Protein AF-A0A847BR90-F1 (afdb_monomer_lite)

Sequence (132 aa):
IFGQRQFRNQTESAKQANDISYAMSVMSTDLRRHSADEVNVTGTGVIEIMNEDGEAVLTYMKSGNTLVKNDAVLIDYVTDFTAEELVDSEGILIKVSIQSDKAGVEAKNYQTTIYFRGAKPSENTESEDGGG

Radius of gyration: 19.26 Å; chains: 1; bounding box: 37×42×77 Å

Structure (mmCIF, N/CA/C/O backbone):
data_AF-A0A847BR90-F1
#
_entry.id   AF-A0A847BR90-F1
#
loop_
_atom_site.group_PDB
_atom_site.id
_atom_site.type_symbol
_atom_site.label_atom_id
_atom_site.label_alt_id
_atom_site.label_comp_id
_atom_site.label_asym_id
_atom_site.label_entity_id
_atom_site.label_seq_id
_atom_site.pdbx_PDB_ins_code
_atom_site.Cartn_x
_atom_site.Cartn_y
_atom_site.Cartn_z
_atom_site.occupancy
_atom_site.B_iso_or_equiv
_atom_site.auth_seq_id
_atom_site.auth_comp_id
_atom_site.auth_asym_id
_atom_site.auth_atom_id
_atom_site.pdbx_PDB_model_num
ATOM 1 N N . ILE A 1 1 ? 19.779 4.918 -33.828 1.00 57.75 1 ILE A N 1
ATOM 2 C CA . ILE A 1 1 ? 19.431 3.806 -32.896 1.00 57.75 1 ILE A CA 1
ATOM 3 C C . ILE A 1 1 ? 19.343 4.266 -31.424 1.00 57.75 1 ILE A C 1
ATOM 5 O O . ILE A 1 1 ? 18.703 3.593 -30.628 1.00 57.75 1 ILE A O 1
ATOM 9 N N . PHE A 1 2 ? 19.862 5.447 -31.055 1.00 60.12 2 PHE A N 1
ATOM 10 C CA . PHE A 1 2 ? 19.729 6.005 -29.696 1.00 60.12 2 PHE A CA 1
ATOM 11 C C . PHE A 1 2 ? 18.292 6.420 -29.314 1.00 60.12 2 PHE A C 1
ATOM 13 O O . PHE A 1 2 ? 17.815 6.042 -28.248 1.00 60.12 2 PHE A O 1
ATOM 20 N N . GLY A 1 3 ? 17.557 7.087 -30.213 1.00 61.69 3 GLY A N 1
ATOM 21 C CA . GLY A 1 3 ? 16.194 7.561 -29.918 1.00 61.69 3 GLY A CA 1
ATOM 22 C C . GLY A 1 3 ? 15.159 6.455 -29.659 1.00 61.69 3 GLY A C 1
ATOM 23 O O . GLY A 1 3 ? 14.281 6.622 -28.822 1.00 61.69 3 GLY A O 1
ATOM 24 N N . GLN A 1 4 ? 15.287 5.288 -30.306 1.00 62.66 4 GLN A N 1
ATOM 25 C CA . GLN A 1 4 ? 14.348 4.172 -30.100 1.00 62.66 4 GLN A CA 1
ATOM 26 C C . GLN A 1 4 ? 14.502 3.519 -28.718 1.00 62.66 4 GLN A C 1
ATOM 28 O O . GLN A 1 4 ? 13.510 3.105 -28.122 1.00 62.66 4 GLN A O 1
ATOM 33 N N . ARG A 1 5 ? 15.733 3.439 -28.189 1.00 61.62 5 ARG A N 1
ATOM 34 C CA . ARG A 1 5 ? 15.984 2.931 -26.830 1.00 61.62 5 ARG A CA 1
ATOM 35 C C . ARG A 1 5 ? 15.485 3.918 -25.775 1.00 61.62 5 ARG A C 1
ATOM 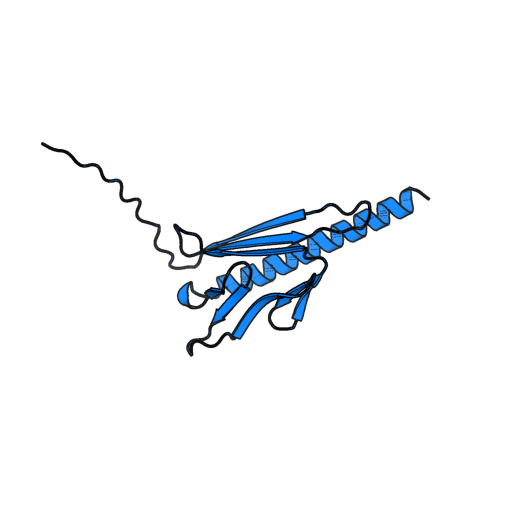37 O O . ARG A 1 5 ? 14.804 3.508 -24.846 1.00 61.62 5 ARG A O 1
ATOM 44 N N . GLN A 1 6 ? 15.737 5.212 -25.975 1.00 60.84 6 GLN A N 1
ATOM 45 C CA . GLN A 1 6 ? 15.256 6.264 -25.078 1.00 60.84 6 GLN A CA 1
ATOM 46 C C . GLN A 1 6 ? 13.719 6.308 -25.003 1.00 60.84 6 GLN A C 1
ATOM 48 O O . GLN A 1 6 ? 13.171 6.392 -23.908 1.00 60.84 6 GLN A O 1
ATOM 53 N N . PHE A 1 7 ? 13.018 6.163 -26.133 1.00 64.75 7 PHE A N 1
ATOM 54 C CA . PHE A 1 7 ? 11.551 6.126 -26.157 1.00 64.75 7 PHE A CA 1
ATOM 55 C C . PHE A 1 7 ? 10.971 4.894 -25.443 1.00 64.75 7 PHE A C 1
ATOM 57 O O . PHE A 1 7 ? 10.008 5.008 -24.683 1.00 64.75 7 PHE A O 1
ATOM 64 N N . ARG A 1 8 ? 11.579 3.715 -25.637 1.00 61.69 8 ARG A N 1
ATOM 65 C CA . ARG A 1 8 ? 11.179 2.488 -24.927 1.00 61.69 8 ARG A CA 1
ATOM 66 C C . ARG A 1 8 ? 11.340 2.637 -23.416 1.00 61.69 8 ARG A C 1
ATOM 68 O O . ARG A 1 8 ? 10.406 2.340 -22.683 1.00 61.69 8 ARG A O 1
ATOM 75 N N . ASN A 1 9 ? 12.471 3.170 -22.964 1.00 63.31 9 ASN A N 1
ATOM 76 C CA . ASN A 1 9 ? 12.739 3.366 -21.539 1.00 63.31 9 ASN A CA 1
ATOM 77 C C . ASN A 1 9 ? 11.755 4.348 -20.884 1.00 63.31 9 AS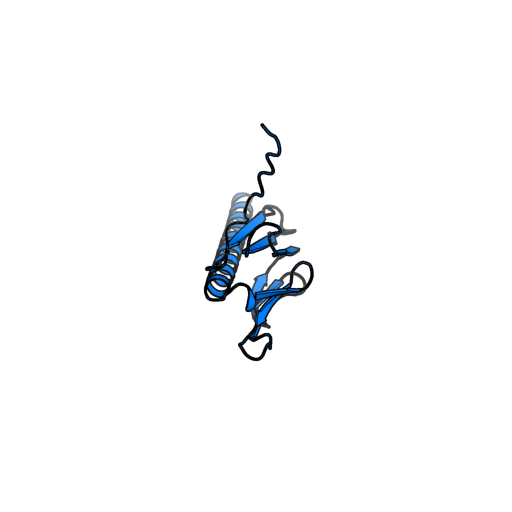N A C 1
ATOM 79 O O . ASN A 1 9 ? 11.270 4.096 -19.782 1.00 63.31 9 ASN A O 1
ATOM 83 N N . GLN A 1 10 ? 11.411 5.438 -21.579 1.00 67.88 10 GLN A N 1
ATOM 84 C CA . GLN A 1 10 ? 10.413 6.399 -21.101 1.00 67.88 10 GLN A CA 1
ATOM 85 C C . GLN A 1 10 ? 9.009 5.790 -21.037 1.00 67.88 10 GLN A C 1
ATOM 87 O O . GLN A 1 10 ? 8.291 6.021 -20.069 1.00 67.88 10 GLN A O 1
ATOM 92 N N . THR A 1 11 ? 8.636 4.978 -22.029 1.00 73.00 11 THR A N 1
ATOM 93 C CA . THR A 1 11 ? 7.330 4.300 -22.058 1.00 73.00 11 THR A CA 1
ATOM 94 C C . THR A 1 11 ? 7.192 3.314 -20.896 1.00 73.00 11 THR A C 1
ATOM 96 O O . THR A 1 11 ? 6.186 3.333 -20.192 1.00 73.00 11 THR A O 1
ATOM 99 N N . GLU A 1 12 ? 8.219 2.498 -20.645 1.00 72.25 12 GLU A N 1
ATOM 100 C CA . GLU A 1 12 ? 8.228 1.531 -19.537 1.00 72.25 12 GLU A CA 1
ATOM 101 C C . GLU A 1 12 ? 8.208 2.233 -18.169 1.00 72.25 12 GLU A C 1
ATOM 103 O O . GLU A 1 12 ? 7.442 1.847 -17.288 1.00 72.25 12 GLU A O 1
ATOM 108 N N . SER A 1 13 ? 8.982 3.312 -18.007 1.00 73.94 13 SER A N 1
ATOM 109 C CA . SER A 1 13 ? 9.006 4.099 -16.763 1.00 73.94 13 SER A CA 1
ATOM 110 C C . SER A 1 13 ? 7.674 4.804 -16.486 1.00 73.94 13 SER A C 1
ATOM 112 O O . SER A 1 13 ? 7.245 4.902 -15.335 1.00 73.94 13 SER A O 1
ATOM 114 N N . ALA A 1 14 ? 7.010 5.308 -17.532 1.00 78.06 14 ALA A N 1
ATOM 115 C CA . ALA A 1 14 ? 5.690 5.922 -17.417 1.00 78.06 14 ALA A CA 1
ATOM 116 C C . ALA A 1 14 ? 4.622 4.884 -17.054 1.00 78.06 14 ALA A C 1
ATOM 118 O O . ALA A 1 14 ? 3.781 5.145 -16.196 1.00 78.06 14 ALA A O 1
ATOM 119 N N . LYS A 1 15 ? 4.693 3.690 -17.655 1.00 81.88 15 LYS A N 1
ATOM 120 C CA . LYS A 1 15 ? 3.807 2.577 -17.317 1.00 81.88 15 LYS A CA 1
ATOM 121 C C . LYS A 1 15 ? 3.935 2.197 -15.839 1.00 81.88 15 LYS A C 1
ATOM 123 O O . LYS A 1 15 ? 2.933 2.219 -15.139 1.00 81.88 15 LYS A O 1
ATOM 128 N N . GLN A 1 16 ? 5.152 1.970 -15.341 1.00 79.94 16 GLN A N 1
ATOM 129 C CA . GLN A 1 16 ? 5.372 1.622 -13.929 1.00 79.94 16 GLN A CA 1
ATOM 130 C C . GLN A 1 16 ? 4.852 2.696 -12.964 1.00 79.94 16 GLN A C 1
ATOM 132 O O . GLN A 1 16 ? 4.255 2.378 -11.940 1.00 79.94 16 GLN A O 1
ATOM 137 N N . ALA A 1 17 ? 5.032 3.977 -13.297 1.00 81.62 17 ALA A N 1
ATOM 138 C CA . ALA A 1 17 ? 4.506 5.067 -12.479 1.00 81.62 17 ALA A CA 1
ATOM 139 C C . ALA A 1 17 ? 2.968 5.069 -12.420 1.00 81.62 17 ALA A C 1
ATOM 141 O O . ALA A 1 17 ? 2.395 5.320 -11.357 1.00 81.62 17 ALA A O 1
ATOM 142 N N . ASN A 1 18 ? 2.305 4.781 -13.543 1.00 85.81 18 ASN A N 1
ATOM 143 C CA . ASN A 1 18 ? 0.848 4.672 -13.606 1.00 85.81 18 ASN A CA 1
ATOM 144 C C . ASN A 1 18 ? 0.345 3.454 -12.829 1.00 85.81 18 ASN A C 1
ATOM 146 O O . ASN A 1 18 ? -0.604 3.582 -12.061 1.00 85.81 18 ASN A O 1
ATOM 150 N N . ASP A 1 19 ? 1.015 2.314 -12.986 1.00 87.62 19 ASP A N 1
ATOM 151 C CA . ASP A 1 19 ? 0.684 1.059 -12.315 1.00 87.62 19 ASP A CA 1
ATOM 152 C C . ASP A 1 19 ? 0.749 1.234 -10.786 1.00 87.62 19 ASP A C 1
ATOM 154 O O . ASP A 1 19 ? -0.218 0.935 -10.083 1.00 87.62 19 ASP A O 1
ATOM 158 N N . ILE A 1 20 ? 1.825 1.830 -10.254 1.00 87.69 20 ILE A N 1
ATOM 159 C CA . ILE A 1 20 ? 1.920 2.130 -8.814 1.00 87.69 20 ILE A CA 1
ATOM 160 C C . ILE A 1 20 ? 0.838 3.115 -8.383 1.00 87.69 20 ILE A C 1
ATOM 162 O O . ILE A 1 20 ? 0.190 2.905 -7.362 1.00 87.69 20 ILE A O 1
ATOM 166 N N . SER A 1 21 ? 0.631 4.195 -9.140 1.00 88.12 21 SER A N 1
ATOM 167 C CA . SER A 1 21 ? -0.384 5.198 -8.793 1.00 88.12 21 SER A CA 1
ATOM 168 C C . SER A 1 21 ? -1.776 4.567 -8.713 1.00 88.12 21 SER A C 1
ATOM 170 O O . SER A 1 21 ? -2.556 4.896 -7.818 1.00 88.12 21 SER A O 1
ATOM 172 N N . TYR A 1 22 ? -2.066 3.617 -9.604 1.00 89.88 22 TYR A N 1
ATOM 173 C CA . TYR A 1 22 ? -3.274 2.808 -9.568 1.00 89.88 22 TYR A CA 1
ATOM 174 C C . TYR A 1 22 ? -3.326 1.918 -8.319 1.00 89.88 22 TYR A C 1
ATOM 176 O O . TYR A 1 22 ? -4.300 2.010 -7.573 1.00 89.88 22 TYR A O 1
ATOM 184 N N . ALA A 1 23 ? -2.282 1.134 -8.028 1.00 91.50 23 ALA A N 1
ATOM 185 C CA . ALA A 1 23 ? -2.240 0.277 -6.837 1.00 91.50 23 ALA A CA 1
ATOM 186 C C . ALA A 1 23 ? -2.430 1.065 -5.539 1.00 91.50 23 ALA A C 1
ATOM 188 O O . ALA A 1 23 ? -3.256 0.701 -4.702 1.00 91.50 23 ALA A O 1
ATOM 189 N N . MET A 1 24 ? -1.716 2.184 -5.397 1.00 90.94 24 MET A N 1
ATOM 190 C CA . MET A 1 24 ? -1.835 3.077 -4.248 1.00 90.94 24 MET A CA 1
ATOM 191 C C . MET A 1 24 ? -3.242 3.653 -4.142 1.00 90.94 24 MET A C 1
ATOM 193 O O . MET A 1 24 ? -3.771 3.741 -3.038 1.00 90.94 24 MET A O 1
ATOM 197 N N . SER A 1 25 ? -3.872 4.006 -5.265 1.00 91.62 25 SER A N 1
ATOM 198 C CA . SER A 1 25 ? -5.250 4.510 -5.275 1.00 91.62 25 SER A CA 1
ATOM 199 C C . SER A 1 25 ? -6.259 3.437 -4.867 1.00 91.62 25 SER A C 1
ATOM 201 O O . SER A 1 25 ? -7.159 3.729 -4.080 1.00 91.62 25 SER A O 1
ATOM 203 N N . VAL A 1 26 ? -6.102 2.202 -5.353 1.00 92.00 26 VAL A N 1
ATOM 204 C CA . VAL A 1 26 ? -6.950 1.059 -4.979 1.00 92.00 26 VAL A CA 1
ATOM 205 C C . VAL A 1 26 ? -6.817 0.765 -3.487 1.00 92.00 26 VAL A C 1
ATOM 207 O O . VAL A 1 26 ? -7.821 0.832 -2.783 1.00 92.00 26 VAL A O 1
ATOM 210 N N . MET A 1 27 ? -5.592 0.553 -2.989 1.00 92.88 27 MET A N 1
ATOM 211 C CA . MET A 1 27 ? -5.333 0.323 -1.560 1.00 92.88 27 MET A CA 1
ATOM 212 C C . MET A 1 27 ? -5.899 1.452 -0.704 1.00 92.88 27 MET A C 1
ATOM 214 O O . MET A 1 27 ? -6.648 1.216 0.235 1.00 92.88 27 MET A O 1
ATOM 218 N N . SER A 1 28 ? -5.605 2.700 -1.070 1.00 91.69 28 SER A N 1
ATOM 219 C CA . SER A 1 28 ? -6.103 3.870 -0.349 1.00 91.69 28 SER A CA 1
ATOM 220 C C . SER A 1 28 ? -7.629 3.957 -0.323 1.00 91.69 28 SER A C 1
ATOM 222 O O . SER A 1 28 ? -8.195 4.470 0.638 1.00 91.69 28 SER A O 1
ATOM 224 N N . THR A 1 29 ? -8.301 3.539 -1.396 1.00 92.12 29 THR A N 1
ATOM 225 C CA . THR A 1 29 ? -9.766 3.568 -1.487 1.00 92.12 29 THR A CA 1
ATOM 226 C C . THR A 1 29 ? -10.384 2.482 -0.630 1.00 92.12 29 THR A C 1
ATOM 228 O O . THR A 1 29 ? -11.358 2.755 0.065 1.00 92.12 29 THR A O 1
ATOM 231 N N . ASP A 1 30 ? -9.816 1.281 -0.681 1.00 92.19 30 ASP A N 1
ATOM 232 C CA . ASP A 1 30 ? -10.282 0.144 0.099 1.00 92.19 30 ASP A CA 1
ATOM 233 C C . ASP A 1 30 ? -10.077 0.431 1.594 1.00 92.19 30 ASP A C 1
ATOM 235 O O . ASP A 1 30 ? -11.054 0.499 2.329 1.00 92.19 30 ASP A O 1
ATOM 239 N N . LEU A 1 31 ? -8.862 0.781 2.026 1.00 91.31 31 LEU A N 1
ATOM 240 C CA . LEU A 1 31 ? -8.549 1.041 3.439 1.00 91.31 31 LEU A CA 1
ATOM 241 C C . LEU A 1 31 ? -9.359 2.189 4.054 1.00 91.31 31 LEU A C 1
ATOM 243 O O . LEU A 1 31 ? -9.721 2.134 5.220 1.00 91.31 31 LEU A O 1
ATOM 247 N N . ARG A 1 32 ? -9.698 3.229 3.282 1.00 90.31 32 ARG A N 1
ATOM 248 C CA . ARG A 1 32 ? -10.512 4.355 3.785 1.00 90.31 32 ARG A CA 1
ATOM 249 C C . ARG A 1 32 ? -11.988 4.023 3.994 1.00 90.31 32 ARG A C 1
ATOM 251 O O . ARG A 1 32 ? -12.715 4.870 4.517 1.00 90.31 32 ARG A O 1
ATOM 258 N N . ARG A 1 33 ? -12.454 2.864 3.527 1.00 90.62 33 ARG A N 1
ATOM 259 C CA . ARG A 1 33 ? -13.829 2.395 3.753 1.00 90.62 33 ARG A CA 1
ATOM 260 C C . ARG A 1 33 ? -13.987 1.667 5.080 1.00 90.62 33 ARG A C 1
ATOM 262 O O . ARG A 1 33 ? -15.126 1.496 5.495 1.00 90.62 33 ARG A O 1
ATOM 269 N N . HIS A 1 34 ? -12.874 1.301 5.704 1.00 89.38 34 HIS A N 1
ATOM 270 C CA . HIS A 1 34 ? -12.831 0.502 6.914 1.00 89.38 34 HIS A CA 1
ATOM 271 C C . HIS A 1 34 ? -12.382 1.337 8.113 1.00 89.38 34 HIS A C 1
ATOM 273 O O . HIS A 1 34 ? -11.704 2.363 7.958 1.00 89.38 34 HIS A O 1
ATOM 279 N N . SER A 1 35 ? -12.814 0.931 9.301 1.00 87.50 35 SER A N 1
ATOM 280 C CA . SER A 1 35 ? -12.351 1.502 10.564 1.00 87.50 35 SER A CA 1
ATOM 281 C C . SER A 1 35 ? -11.021 0.883 10.996 1.00 87.50 35 SER A C 1
ATOM 283 O O . SER A 1 35 ? -10.561 -0.112 10.438 1.00 87.50 35 SER A O 1
ATOM 285 N N . ALA A 1 36 ? -10.356 1.517 11.964 1.00 85.94 36 ALA A N 1
ATOM 286 C CA . ALA A 1 36 ? -9.030 1.092 12.408 1.00 85.94 36 ALA A CA 1
ATOM 287 C C . ALA A 1 36 ? -9.024 -0.332 12.990 1.00 85.94 36 ALA A C 1
ATOM 289 O O . ALA A 1 36 ? -8.049 -1.048 12.829 1.00 85.94 36 ALA A O 1
ATOM 290 N N . ASP A 1 37 ? -10.116 -0.754 13.626 1.00 87.12 37 ASP A N 1
ATOM 291 C CA . ASP A 1 37 ? -10.302 -2.092 14.195 1.00 87.12 37 ASP A CA 1
ATOM 292 C C . ASP A 1 37 ? -10.540 -3.185 13.143 1.00 87.12 37 ASP A C 1
ATOM 294 O O . ASP A 1 37 ? -10.305 -4.360 13.416 1.00 87.12 37 ASP A O 1
ATOM 298 N N . GLU A 1 38 ? -10.957 -2.808 11.933 1.00 90.56 38 GLU A N 1
ATOM 299 C CA . GLU A 1 38 ? -11.123 -3.732 10.809 1.00 90.56 38 GLU A CA 1
ATOM 300 C C . GLU A 1 38 ? -9.822 -3.940 10.025 1.00 90.56 38 GLU A C 1
ATOM 302 O O . GLU A 1 38 ? -9.754 -4.846 9.198 1.00 90.56 38 GLU A O 1
ATOM 307 N N . VAL A 1 39 ? -8.792 -3.114 10.232 1.00 91.56 39 VAL A N 1
ATOM 308 C CA . VAL A 1 39 ? -7.536 -3.202 9.480 1.00 91.56 39 VAL A CA 1
ATOM 309 C C . VAL A 1 39 ? -6.396 -3.612 10.396 1.00 91.56 39 VAL A C 1
ATOM 311 O O . VAL A 1 39 ? -6.069 -2.917 11.348 1.00 91.56 39 VAL A O 1
ATOM 314 N N . ASN A 1 40 ? -5.735 -4.710 10.051 1.00 92.25 40 ASN A N 1
ATOM 315 C CA . ASN A 1 40 ? -4.612 -5.250 10.796 1.00 92.25 40 ASN A CA 1
ATOM 316 C C . ASN A 1 40 ? -3.347 -5.250 9.933 1.00 92.25 40 ASN A C 1
ATOM 318 O O . ASN A 1 40 ? -3.371 -5.670 8.773 1.00 92.25 40 ASN A O 1
ATOM 322 N N . VAL A 1 41 ? -2.226 -4.805 10.495 1.00 91.69 41 VAL A N 1
ATOM 323 C CA . VAL A 1 41 ? -0.917 -4.905 9.841 1.00 91.69 41 VAL A CA 1
ATOM 324 C C . VAL A 1 41 ? -0.139 -6.048 10.478 1.00 91.69 41 VAL A C 1
ATOM 326 O O . VAL A 1 41 ? 0.363 -5.945 11.597 1.00 91.69 41 VAL A O 1
ATOM 329 N N . THR A 1 42 ? -0.012 -7.163 9.760 1.00 88.50 42 THR A N 1
ATOM 330 C CA . THR A 1 42 ? 0.707 -8.337 10.263 1.00 88.50 42 THR A CA 1
ATOM 331 C C . THR A 1 42 ? 2.171 -8.306 9.828 1.00 88.50 42 THR A C 1
ATOM 333 O O . THR A 1 42 ? 2.540 -8.560 8.682 1.00 88.50 42 THR A O 1
ATOM 336 N N . GLY A 1 43 ? 3.054 -7.988 10.778 1.00 82.38 43 GLY A N 1
ATOM 337 C CA . GLY A 1 43 ? 4.483 -7.841 10.503 1.00 82.38 43 GLY A CA 1
ATOM 338 C C . GLY A 1 43 ? 4.785 -6.639 9.601 1.00 82.38 43 GLY A C 1
ATOM 339 O O . GLY A 1 43 ? 4.073 -5.643 9.612 1.00 82.38 43 GLY A O 1
ATOM 340 N N . THR A 1 44 ? 5.874 -6.704 8.835 1.00 77.25 44 THR A N 1
ATOM 341 C CA . THR A 1 44 ? 6.293 -5.619 7.933 1.00 77.25 44 THR A CA 1
ATOM 342 C C . THR A 1 44 ? 5.906 -5.988 6.501 1.00 77.25 44 THR A C 1
ATOM 344 O O . THR A 1 44 ? 6.628 -6.728 5.838 1.00 77.25 44 THR A O 1
ATOM 347 N N . GLY A 1 45 ? 4.755 -5.500 6.026 1.00 86.44 45 GLY A N 1
ATOM 348 C CA . GLY A 1 45 ? 4.345 -5.676 4.622 1.00 86.44 45 GLY A CA 1
ATOM 349 C C . GLY A 1 45 ? 3.209 -6.665 4.358 1.00 86.44 45 GLY A C 1
ATOM 350 O O . GLY A 1 45 ? 3.094 -7.164 3.237 1.00 86.44 45 GLY A O 1
ATOM 351 N N . VAL A 1 46 ? 2.355 -6.929 5.346 1.00 94.06 46 VAL A N 1
ATOM 352 C CA . VAL A 1 46 ? 1.038 -7.533 5.111 1.00 94.06 46 VAL A CA 1
ATOM 353 C C . VAL A 1 46 ? -0.025 -6.629 5.724 1.00 94.06 46 VAL A C 1
ATOM 355 O O . VAL A 1 46 ? 0.115 -6.186 6.861 1.00 94.06 46 VAL A O 1
ATOM 358 N N . ILE A 1 47 ? -1.061 -6.321 4.948 1.00 95.38 47 ILE A N 1
ATOM 359 C CA . ILE A 1 47 ? -2.240 -5.583 5.409 1.00 95.38 47 ILE A CA 1
ATOM 360 C C . ILE A 1 47 ? -3.442 -6.496 5.231 1.00 95.38 47 ILE A C 1
ATOM 362 O O . ILE A 1 47 ? -3.702 -6.942 4.116 1.00 95.38 47 ILE A O 1
ATOM 366 N N . GLU A 1 48 ? -4.182 -6.742 6.298 1.00 95.69 48 GLU A N 1
ATOM 367 C CA . GLU A 1 48 ? -5.402 -7.541 6.302 1.00 95.69 48 GLU A CA 1
ATOM 368 C C . GLU A 1 48 ? -6.585 -6.645 6.658 1.00 95.69 48 GLU A C 1
ATOM 370 O O . GLU A 1 48 ? -6.500 -5.816 7.559 1.00 95.69 48 GLU A O 1
ATOM 375 N N . ILE A 1 49 ? -7.685 -6.804 5.933 1.00 94.06 49 ILE A N 1
ATOM 376 C CA . ILE A 1 49 ? -8.977 -6.214 6.264 1.00 94.06 49 ILE A CA 1
ATOM 377 C C . ILE A 1 49 ? -9.878 -7.356 6.711 1.00 94.06 49 ILE A C 1
ATOM 379 O O . ILE A 1 49 ? -10.089 -8.320 5.966 1.00 94.06 49 ILE A O 1
ATOM 383 N N . MET A 1 50 ? -10.385 -7.233 7.925 1.00 94.00 50 MET A N 1
ATOM 384 C CA . MET A 1 50 ? -11.187 -8.225 8.619 1.00 94.00 50 MET A CA 1
ATOM 385 C C . MET A 1 50 ? -12.675 -7.907 8.447 1.00 94.00 50 MET A C 1
ATOM 387 O O . MET A 1 50 ? -13.061 -6.747 8.313 1.00 94.00 50 MET A O 1
ATOM 391 N N . ASN A 1 51 ? -13.518 -8.936 8.426 1.00 90.81 51 ASN A N 1
ATOM 392 C CA . ASN A 1 51 ? -14.966 -8.773 8.572 1.00 90.81 51 ASN A CA 1
ATOM 393 C C . ASN A 1 51 ? -15.378 -8.727 10.057 1.00 90.81 51 ASN A C 1
ATOM 395 O O . ASN A 1 51 ? -14.552 -8.896 10.953 1.00 90.81 51 ASN A O 1
ATOM 399 N N . GLU A 1 52 ? -16.678 -8.555 10.314 1.00 87.62 52 GLU A N 1
ATOM 400 C CA . GLU A 1 52 ? -17.256 -8.549 11.669 1.00 87.62 52 GLU A CA 1
ATOM 401 C C . GLU A 1 52 ? -17.020 -9.864 12.443 1.00 87.62 52 GLU A C 1
ATOM 403 O O . GLU A 1 52 ? -17.003 -9.859 13.673 1.00 87.62 52 GLU A O 1
ATOM 408 N N . ASP A 1 53 ? -16.798 -10.976 11.733 1.00 90.12 53 ASP A N 1
ATOM 409 C CA . ASP A 1 53 ? -16.501 -12.292 12.312 1.00 90.12 53 ASP A CA 1
ATOM 410 C C . ASP A 1 53 ? -15.005 -12.478 12.649 1.00 90.12 53 ASP A C 1
ATOM 412 O O . ASP A 1 53 ? -14.615 -13.499 13.220 1.00 90.12 53 ASP A O 1
ATOM 416 N N . GLY A 1 54 ? -14.153 -11.497 12.322 1.00 87.06 54 GLY A N 1
ATOM 417 C CA . GLY A 1 54 ? -12.709 -11.552 12.550 1.00 87.06 54 GLY A CA 1
ATOM 418 C C . GLY A 1 54 ? -11.945 -12.412 11.537 1.00 87.06 54 GLY A C 1
ATOM 419 O O . GLY A 1 54 ? -10.852 -12.889 11.840 1.00 87.06 54 GLY A O 1
ATOM 420 N N . GLU A 1 55 ? -12.493 -12.626 10.342 1.00 91.25 55 GLU A N 1
ATOM 421 C CA . GLU A 1 55 ? -11.830 -13.313 9.231 1.00 91.25 55 GLU A CA 1
ATOM 422 C C . GLU A 1 55 ? -11.291 -12.308 8.204 1.00 91.25 55 GLU A C 1
ATOM 424 O O . GLU A 1 55 ? -11.973 -11.349 7.834 1.00 91.25 55 GLU A O 1
ATOM 429 N N . ALA A 1 56 ? -10.080 -12.550 7.692 1.00 92.56 56 ALA A N 1
ATOM 430 C CA . ALA A 1 56 ? -9.486 -11.719 6.649 1.00 92.56 56 ALA A CA 1
ATOM 431 C C . ALA A 1 56 ? -10.242 -11.898 5.322 1.00 92.56 56 ALA A C 1
ATOM 433 O O . ALA A 1 56 ? -10.180 -12.951 4.686 1.00 92.56 56 ALA A O 1
ATOM 434 N N . VAL A 1 57 ? -10.937 -10.849 4.881 1.00 94.69 57 VAL A N 1
ATOM 435 C CA . VAL A 1 57 ? -11.650 -10.823 3.590 1.00 94.69 57 VAL A CA 1
ATOM 436 C C . VAL A 1 57 ? -10.800 -10.237 2.468 1.00 94.69 57 VAL A C 1
ATOM 438 O O . VAL A 1 57 ? -11.062 -10.468 1.280 1.00 94.69 57 VAL A O 1
ATOM 441 N N . LEU A 1 58 ? -9.785 -9.456 2.831 1.00 95.06 58 LEU A N 1
ATOM 442 C CA . LEU A 1 58 ? -8.905 -8.795 1.887 1.00 95.06 58 LEU A CA 1
ATOM 443 C C . LEU A 1 58 ? -7.494 -8.699 2.464 1.00 95.06 58 LEU A C 1
ATOM 445 O O . LEU A 1 58 ? -7.306 -8.185 3.559 1.00 95.06 58 LEU A O 1
ATOM 449 N N . THR A 1 59 ? -6.501 -9.137 1.700 1.00 95.94 59 THR A N 1
ATOM 450 C CA . THR A 1 59 ? -5.090 -9.114 2.082 1.00 95.94 59 THR A CA 1
ATOM 451 C C . THR A 1 59 ? -4.270 -8.412 1.009 1.00 95.94 59 THR A C 1
ATOM 453 O O . THR A 1 59 ? -4.380 -8.736 -0.173 1.00 95.94 59 THR A O 1
ATOM 456 N N . TYR A 1 60 ? -3.411 -7.478 1.402 1.00 96.31 60 TYR A N 1
ATOM 457 C CA . TYR A 1 60 ? -2.341 -6.961 0.556 1.00 96.31 60 TYR A CA 1
ATOM 458 C C . TYR A 1 60 ? -1.009 -7.483 1.052 1.00 96.31 60 TYR A C 1
ATOM 460 O O . TYR A 1 60 ? -0.678 -7.327 2.225 1.00 96.31 60 TYR A O 1
ATOM 468 N N . MET A 1 61 ? -0.222 -8.058 0.151 1.00 95.75 61 MET A N 1
ATOM 469 C CA . MET A 1 61 ? 1.125 -8.508 0.478 1.00 95.75 61 MET A CA 1
ATOM 470 C C . MET A 1 61 ? 2.010 -8.548 -0.758 1.00 95.75 61 MET A C 1
ATOM 472 O O . MET A 1 61 ? 1.541 -8.602 -1.898 1.00 95.75 61 MET A O 1
ATOM 476 N N . LYS A 1 62 ? 3.320 -8.571 -0.532 1.00 94.44 62 LYS A N 1
ATOM 477 C CA . LYS A 1 62 ? 4.280 -8.850 -1.595 1.00 94.44 62 LYS A CA 1
ATOM 478 C C . LYS A 1 62 ? 4.407 -10.354 -1.816 1.00 94.44 62 LYS A C 1
ATOM 480 O O . LYS A 1 62 ? 4.716 -11.098 -0.892 1.00 94.44 62 LYS A O 1
ATOM 485 N N . SER A 1 63 ? 4.263 -10.781 -3.067 1.00 93.94 63 SER A N 1
ATOM 486 C CA . SER A 1 63 ? 4.537 -12.148 -3.510 1.00 93.94 63 SER A CA 1
ATOM 487 C C . SER A 1 63 ? 5.586 -12.122 -4.621 1.00 93.94 63 SER A C 1
ATOM 489 O O . SER A 1 63 ? 5.347 -11.625 -5.725 1.00 93.94 63 SER A O 1
ATOM 491 N N . GLY A 1 64 ? 6.801 -12.589 -4.321 1.00 91.38 64 GLY A N 1
ATOM 492 C CA . GLY A 1 64 ? 7.937 -12.459 -5.238 1.00 91.38 64 GLY A CA 1
ATOM 493 C C . GLY A 1 64 ? 8.225 -10.990 -5.565 1.00 91.38 64 GLY A C 1
ATOM 494 O O . GLY A 1 64 ? 8.497 -10.211 -4.654 1.00 91.38 64 GLY A O 1
ATOM 495 N N . ASN A 1 65 ? 8.140 -10.621 -6.846 1.00 90.38 65 ASN A N 1
ATOM 496 C CA . ASN A 1 65 ? 8.309 -9.243 -7.334 1.00 90.38 65 ASN A CA 1
ATOM 497 C C . ASN A 1 65 ? 6.969 -8.562 -7.660 1.00 90.38 65 ASN A C 1
ATOM 499 O O . ASN A 1 65 ? 6.918 -7.666 -8.500 1.00 90.38 65 ASN A O 1
ATOM 503 N N . THR A 1 66 ? 5.876 -9.009 -7.048 1.00 92.38 66 THR A N 1
ATOM 504 C CA . THR A 1 66 ? 4.534 -8.470 -7.286 1.00 92.38 66 THR A CA 1
ATOM 505 C C . THR A 1 66 ? 3.897 -8.026 -5.980 1.00 92.38 66 THR A C 1
ATOM 507 O O . THR A 1 66 ? 4.163 -8.612 -4.929 1.00 92.38 66 THR A O 1
ATOM 510 N N . LEU A 1 67 ? 3.056 -6.997 -6.045 1.00 93.88 67 LEU A N 1
ATOM 511 C CA . LEU A 1 67 ? 2.107 -6.684 -4.980 1.00 93.88 67 LEU A CA 1
ATOM 512 C C . LEU A 1 67 ? 0.771 -7.314 -5.359 1.00 93.88 67 LEU A C 1
ATOM 514 O O . LEU A 1 67 ? 0.232 -7.030 -6.434 1.00 93.88 67 LEU A O 1
ATOM 518 N N . VAL A 1 68 ? 0.252 -8.163 -4.481 1.00 95.88 68 VAL A N 1
ATOM 519 C CA . VAL A 1 68 ? -1.013 -8.864 -4.688 1.00 95.88 68 VAL A CA 1
ATOM 520 C C . VAL A 1 68 ? -2.086 -8.331 -3.749 1.00 95.88 68 VAL A C 1
ATOM 522 O O . VAL A 1 68 ? -1.795 -7.889 -2.638 1.00 95.88 68 VAL A O 1
ATOM 525 N N . LYS A 1 69 ? -3.327 -8.376 -4.227 1.00 95.50 69 LYS A N 1
ATOM 526 C CA . LYS A 1 69 ? -4.557 -8.215 -3.457 1.00 95.50 69 LYS A CA 1
ATOM 527 C C . LYS A 1 69 ? -5.261 -9.568 -3.450 1.00 95.50 69 LYS A C 1
ATOM 529 O O . LYS A 1 69 ? -5.766 -9.989 -4.493 1.00 95.50 69 LYS A O 1
ATOM 534 N N . ASN A 1 70 ? -5.284 -10.241 -2.307 1.00 93.88 70 ASN A N 1
ATOM 535 C CA . ASN A 1 70 ? -5.578 -11.668 -2.192 1.00 93.88 70 ASN A CA 1
ATOM 536 C C . ASN A 1 70 ? -4.634 -12.432 -3.137 1.00 93.88 70 ASN A C 1
ATOM 538 O O . ASN A 1 70 ? -3.419 -12.388 -2.956 1.00 93.88 70 ASN A O 1
ATOM 542 N N . ASP A 1 71 ? -5.174 -13.005 -4.212 1.00 92.31 71 ASP A N 1
ATOM 543 C CA . ASP A 1 71 ? -4.411 -13.718 -5.244 1.00 92.31 71 ASP A CA 1
ATOM 544 C C . ASP A 1 71 ? -4.260 -12.927 -6.557 1.00 92.31 71 ASP A C 1
ATOM 546 O O . ASP A 1 71 ? -3.635 -13.394 -7.512 1.00 92.31 71 ASP A O 1
ATOM 550 N N . ALA A 1 72 ? -4.844 -11.728 -6.643 1.00 93.88 72 ALA A N 1
ATOM 551 C CA . ALA A 1 72 ? -4.804 -10.904 -7.844 1.00 93.88 72 ALA A CA 1
ATOM 552 C C . ALA A 1 72 ? -3.581 -9.981 -7.832 1.00 93.88 72 ALA A C 1
ATOM 554 O O . ALA A 1 72 ? -3.415 -9.160 -6.930 1.00 93.88 72 ALA A O 1
ATOM 555 N N . VAL A 1 73 ? -2.746 -10.067 -8.868 1.00 93.06 73 VAL A N 1
ATOM 556 C CA . VAL A 1 73 ? -1.618 -9.145 -9.057 1.00 93.06 73 VAL A CA 1
ATOM 557 C C . VAL A 1 73 ? -2.151 -7.738 -9.321 1.00 93.06 73 VAL A C 1
ATOM 559 O O . VAL A 1 73 ? -2.873 -7.516 -10.293 1.00 93.06 73 VAL A O 1
ATOM 562 N N . LEU A 1 74 ? -1.783 -6.787 -8.460 1.00 91.69 74 LEU A N 1
ATOM 563 C CA . LEU A 1 74 ? -2.043 -5.367 -8.688 1.00 91.69 74 LEU A CA 1
ATOM 564 C C . LEU A 1 74 ? -0.967 -4.762 -9.580 1.00 91.69 74 LEU A C 1
ATOM 566 O O . LEU A 1 74 ? -1.290 -4.058 -10.534 1.00 91.69 74 LEU A O 1
ATOM 570 N N . ILE A 1 75 ? 0.300 -5.019 -9.243 1.00 90.75 75 ILE A N 1
ATOM 571 C CA . ILE A 1 75 ? 1.468 -4.470 -9.935 1.00 90.75 75 ILE A CA 1
ATOM 572 C C . ILE A 1 75 ? 2.657 -5.425 -9.878 1.00 90.75 75 ILE A C 1
ATOM 574 O O . ILE A 1 75 ? 2.849 -6.155 -8.902 1.00 90.75 75 ILE A O 1
ATOM 578 N N . ASP A 1 76 ? 3.482 -5.349 -10.918 1.00 87.81 76 ASP A N 1
ATOM 579 C CA . ASP A 1 76 ? 4.747 -6.067 -11.052 1.00 87.81 76 ASP A CA 1
ATOM 580 C C . ASP A 1 76 ? 5.949 -5.187 -10.677 1.00 87.81 76 ASP A C 1
ATOM 58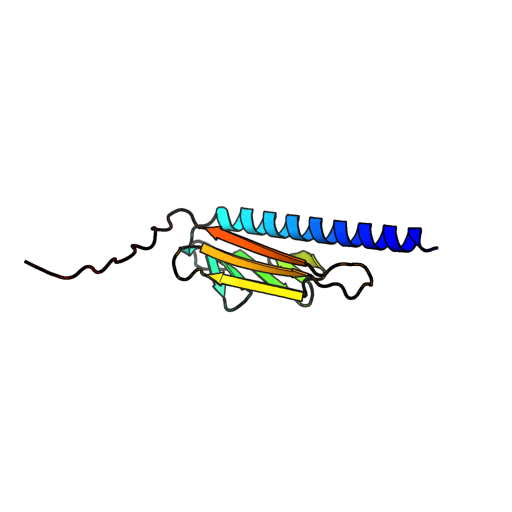2 O O . ASP A 1 76 ? 5.834 -3.975 -10.505 1.00 87.81 76 ASP A O 1
ATOM 586 N N . TYR A 1 77 ? 7.131 -5.806 -10.621 1.00 86.50 77 TYR A N 1
ATOM 587 C CA . TYR A 1 77 ? 8.427 -5.171 -10.343 1.00 86.50 77 TYR A CA 1
ATOM 588 C C . TYR A 1 77 ? 8.525 -4.493 -8.967 1.00 86.50 77 TYR A C 1
ATOM 590 O O . TYR A 1 77 ? 9.372 -3.628 -8.746 1.00 86.50 77 TYR A O 1
ATOM 598 N N . VAL A 1 78 ? 7.701 -4.923 -8.014 1.00 89.12 78 VAL A N 1
ATOM 599 C CA . VAL A 1 78 ? 7.771 -4.468 -6.625 1.00 89.12 78 VAL A CA 1
ATOM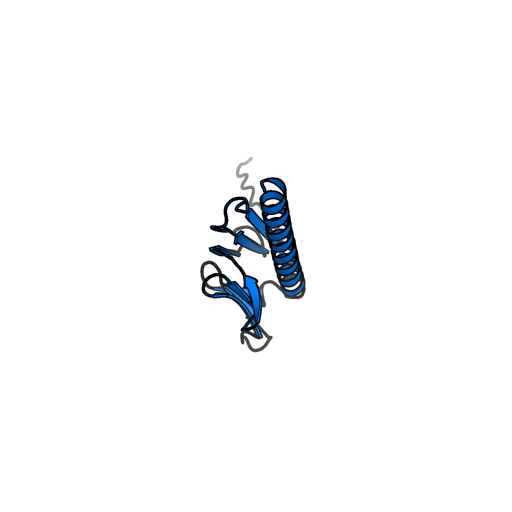 600 C C . VAL A 1 78 ? 8.966 -5.122 -5.953 1.00 89.12 78 VAL A C 1
ATOM 602 O O . VAL A 1 78 ? 8.999 -6.336 -5.750 1.00 89.12 78 VAL A O 1
ATOM 605 N N . THR A 1 79 ? 9.959 -4.315 -5.600 1.00 90.19 79 THR A N 1
ATOM 606 C CA . THR A 1 79 ? 11.135 -4.781 -4.862 1.00 90.19 79 THR A CA 1
ATOM 607 C C . THR A 1 79 ? 10.909 -4.799 -3.369 1.00 90.19 79 THR A C 1
ATOM 609 O O . THR A 1 79 ? 11.449 -5.674 -2.699 1.00 90.19 79 THR A O 1
ATOM 612 N N . ASP A 1 80 ? 10.096 -3.875 -2.863 1.00 91.62 80 ASP A N 1
ATOM 613 C CA . ASP A 1 80 ? 9.795 -3.785 -1.443 1.00 91.62 80 ASP A CA 1
ATOM 614 C C . ASP A 1 80 ? 8.375 -3.271 -1.213 1.00 91.62 80 ASP A C 1
ATOM 616 O O . ASP A 1 80 ? 7.874 -2.435 -1.970 1.00 91.62 80 ASP A O 1
ATOM 620 N N . PHE A 1 81 ? 7.739 -3.794 -0.174 1.00 93.69 81 PHE A N 1
ATOM 621 C CA . PHE A 1 81 ? 6.425 -3.371 0.284 1.00 93.69 81 PHE A CA 1
ATOM 622 C C . PHE A 1 81 ? 6.423 -3.431 1.800 1.00 93.69 81 PHE A C 1
ATOM 624 O O . PHE A 1 81 ? 6.569 -4.511 2.372 1.00 93.69 81 PHE A O 1
ATOM 631 N N . THR A 1 82 ? 6.236 -2.283 2.437 1.00 94.31 82 THR A N 1
ATOM 632 C CA . THR A 1 82 ? 6.082 -2.215 3.883 1.00 94.31 82 THR A CA 1
ATOM 633 C C . THR A 1 82 ? 4.792 -1.506 4.240 1.00 94.31 82 THR A C 1
ATOM 635 O O . THR A 1 82 ? 4.343 -0.570 3.572 1.00 94.31 82 THR A O 1
ATOM 638 N N . ALA A 1 83 ? 4.192 -1.995 5.312 1.00 92.94 83 ALA A N 1
ATOM 639 C CA . ALA A 1 83 ? 3.058 -1.391 5.968 1.00 92.94 83 ALA A CA 1
ATOM 640 C C . ALA A 1 83 ? 3.398 -1.332 7.452 1.00 92.94 83 ALA A C 1
ATOM 642 O O . ALA A 1 83 ? 3.925 -2.302 7.998 1.00 92.94 83 ALA A O 1
ATOM 643 N N . GLU A 1 84 ? 3.166 -0.178 8.059 1.00 91.62 84 GLU A N 1
ATOM 644 C CA . GLU A 1 84 ? 3.482 0.107 9.455 1.00 91.62 84 GLU A CA 1
ATOM 645 C C . GLU A 1 84 ? 2.309 0.885 10.049 1.00 91.62 84 GLU A C 1
ATOM 647 O O . GLU A 1 84 ? 1.857 1.868 9.457 1.00 91.62 84 GLU A O 1
ATOM 652 N N . GLU A 1 85 ? 1.816 0.470 11.211 1.00 88.94 85 GLU A N 1
ATOM 653 C CA . GLU A 1 85 ? 0.898 1.299 11.992 1.00 88.94 85 GLU A CA 1
ATOM 654 C C . GLU A 1 85 ? 1.622 2.556 12.485 1.00 88.94 85 GLU A C 1
ATOM 656 O O . GLU A 1 85 ? 2.817 2.541 12.798 1.00 88.94 85 GLU A O 1
ATOM 661 N N . LEU A 1 86 ? 0.904 3.674 12.530 1.00 87.50 86 LEU A N 1
ATOM 662 C CA . LEU A 1 86 ? 1.441 4.924 13.048 1.00 87.50 86 LEU A CA 1
ATOM 663 C C . LEU A 1 86 ? 1.396 4.907 14.579 1.00 87.50 86 LEU A C 1
ATOM 665 O O . LEU A 1 86 ? 0.347 4.697 15.174 1.00 87.50 86 LEU A O 1
ATOM 669 N N . VAL A 1 87 ? 2.533 5.192 15.213 1.00 76.81 87 VAL A N 1
ATOM 670 C CA . VAL A 1 87 ? 2.684 5.130 16.680 1.00 76.81 87 VAL A CA 1
ATOM 671 C C . VAL A 1 87 ? 1.775 6.129 17.413 1.00 76.81 87 VAL A C 1
ATOM 673 O O . VAL A 1 87 ? 1.264 5.815 18.483 1.00 76.81 87 VAL A O 1
ATOM 676 N N . ASP A 1 88 ? 1.526 7.298 16.816 1.00 77.25 88 ASP A N 1
ATOM 677 C CA . ASP A 1 88 ? 0.833 8.422 17.469 1.00 77.25 88 ASP A CA 1
ATOM 678 C C . ASP A 1 88 ? -0.555 8.721 16.870 1.00 77.25 88 ASP A C 1
ATOM 680 O O . ASP A 1 88 ? -1.162 9.754 17.150 1.00 77.25 88 ASP A O 1
ATOM 684 N N . SER A 1 89 ? -1.071 7.863 15.988 1.00 74.81 89 SER A N 1
ATOM 685 C CA . SER A 1 89 ? -2.375 8.089 15.356 1.00 74.81 89 SER A CA 1
ATOM 686 C C . SER A 1 89 ? -2.974 6.797 14.829 1.00 74.81 89 SER A C 1
ATOM 688 O O . SER A 1 89 ? -2.240 5.946 14.343 1.00 74.81 89 SER A O 1
ATOM 690 N N . GLU A 1 90 ? -4.301 6.688 14.798 1.00 83.94 90 GLU A N 1
ATOM 691 C CA . GLU A 1 90 ? -4.959 5.573 14.110 1.00 83.94 90 GLU A CA 1
ATOM 692 C C . GLU A 1 90 ? -4.818 5.743 12.590 1.00 83.94 90 GLU A C 1
ATOM 694 O O . GLU A 1 90 ? -5.581 6.446 11.913 1.00 83.94 90 GLU A O 1
ATOM 699 N N . GLY A 1 91 ? -3.782 5.116 12.048 1.00 86.62 91 GLY A N 1
ATOM 700 C CA . GLY A 1 91 ? -3.477 5.131 10.633 1.00 86.62 91 GLY A CA 1
ATOM 701 C C . GLY A 1 91 ? -2.331 4.197 10.279 1.00 86.62 91 GLY A C 1
ATOM 702 O O . GLY A 1 91 ? -1.643 3.662 11.144 1.00 86.62 91 GLY A O 1
ATOM 703 N N . ILE A 1 92 ? -2.128 4.018 8.979 1.00 89.12 92 ILE A N 1
ATOM 704 C CA . ILE A 1 92 ? -1.115 3.131 8.413 1.00 89.12 92 ILE A CA 1
ATOM 705 C C . ILE A 1 92 ? -0.249 3.920 7.444 1.00 89.12 92 ILE A C 1
ATOM 707 O O . ILE A 1 92 ? -0.737 4.639 6.566 1.00 89.12 92 ILE A O 1
ATOM 711 N N . LEU A 1 93 ? 1.056 3.747 7.584 1.00 90.44 93 LEU A N 1
ATOM 712 C CA . LEU A 1 93 ? 2.061 4.156 6.627 1.00 90.44 93 LEU A CA 1
ATOM 713 C C . LEU A 1 93 ? 2.333 3.009 5.658 1.00 90.44 93 LEU A C 1
ATOM 715 O O . LEU A 1 93 ? 2.779 1.940 6.060 1.00 90.44 93 LEU A O 1
ATOM 719 N N . ILE A 1 94 ? 2.103 3.247 4.371 1.00 91.06 94 ILE A N 1
ATOM 720 C CA . ILE A 1 94 ? 2.340 2.268 3.310 1.00 91.06 94 ILE A CA 1
ATOM 721 C C . ILE A 1 94 ? 3.480 2.770 2.437 1.00 91.06 94 ILE A C 1
ATOM 723 O O . ILE A 1 94 ? 3.430 3.894 1.928 1.00 91.06 94 ILE A O 1
ATOM 727 N N . LYS A 1 95 ? 4.488 1.925 2.227 1.00 91.94 95 LYS A N 1
ATOM 728 C CA . LYS A 1 95 ? 5.621 2.185 1.336 1.00 91.94 95 LYS A CA 1
ATOM 729 C C . LYS A 1 95 ? 5.688 1.084 0.283 1.00 91.94 95 LYS A C 1
ATOM 731 O O . LYS A 1 95 ? 5.687 -0.099 0.604 1.00 91.94 95 LYS A O 1
ATOM 736 N N . VAL A 1 96 ? 5.766 1.479 -0.983 1.00 87.75 96 VAL A N 1
ATOM 737 C CA . VAL A 1 96 ? 5.979 0.586 -2.127 1.00 87.75 96 VAL A CA 1
ATOM 738 C C . VAL A 1 96 ? 7.216 1.070 -2.866 1.00 87.75 96 VAL A C 1
ATOM 740 O O . VAL A 1 96 ? 7.267 2.217 -3.317 1.00 87.75 96 VAL A O 1
ATOM 743 N N . SER A 1 97 ? 8.196 0.192 -3.032 1.00 86.56 97 SER A N 1
ATOM 744 C CA . SER A 1 97 ? 9.392 0.476 -3.821 1.00 86.56 97 SER A CA 1
ATOM 745 C C . SER A 1 97 ? 9.399 -0.387 -5.072 1.00 86.56 97 SER A C 1
ATOM 747 O O . SER A 1 97 ? 9.234 -1.607 -4.999 1.00 86.56 97 SER A O 1
ATOM 749 N N . ILE A 1 98 ? 9.624 0.250 -6.217 1.00 82.62 98 ILE A N 1
ATOM 750 C CA . ILE A 1 98 ? 9.868 -0.414 -7.494 1.00 82.62 98 ILE A CA 1
ATOM 751 C C . ILE A 1 98 ? 11.297 -0.122 -7.917 1.00 82.62 98 ILE A C 1
ATOM 753 O O . ILE A 1 98 ? 11.718 1.034 -8.000 1.00 82.62 98 ILE A O 1
ATOM 757 N N . GLN A 1 99 ? 12.031 -1.180 -8.241 1.00 74.88 99 GLN A N 1
ATOM 758 C CA . GLN A 1 99 ? 13.289 -1.076 -8.964 1.00 74.88 99 GLN A CA 1
ATOM 759 C C . GLN A 1 99 ? 13.206 -1.949 -10.206 1.00 74.88 99 GLN A C 1
ATOM 761 O O . GLN A 1 99 ? 12.718 -3.079 -10.170 1.00 74.88 99 GLN A O 1
ATOM 766 N N . SER A 1 100 ? 13.711 -1.418 -11.314 1.00 64.69 100 SER A N 1
ATOM 767 C CA . SER A 1 100 ? 13.911 -2.186 -12.530 1.00 64.69 100 SER A CA 1
ATOM 768 C C . SER A 1 100 ? 15.403 -2.295 -12.803 1.00 64.69 100 SER A C 1
ATOM 770 O O . SER A 1 100 ? 16.144 -1.321 -12.732 1.00 64.69 100 SER A O 1
ATOM 772 N N . ASP A 1 101 ? 15.829 -3.500 -13.149 1.00 62.16 101 ASP A N 1
ATOM 773 C CA . ASP A 1 101 ? 17.156 -3.822 -13.669 1.00 62.16 101 ASP A CA 1
ATOM 774 C C . ASP A 1 101 ? 17.356 -3.345 -15.123 1.00 62.16 101 ASP A C 1
ATOM 776 O O . ASP A 1 101 ? 18.460 -3.413 -15.672 1.00 62.16 101 ASP A O 1
ATOM 780 N N . LYS A 1 102 ? 16.300 -2.832 -15.771 1.00 59.28 102 LYS A N 1
ATOM 781 C CA . LYS A 1 102 ? 16.361 -2.310 -17.136 1.00 59.28 102 LYS A CA 1
ATOM 782 C C . LYS A 1 102 ? 17.038 -0.939 -17.165 1.00 59.28 102 LYS A C 1
ATOM 784 O O . LYS A 1 102 ? 16.565 0.034 -16.583 1.00 59.28 102 LYS A O 1
ATOM 789 N N . ALA A 1 103 ? 18.116 -0.842 -17.942 1.00 56.28 103 ALA A N 1
ATOM 790 C CA . ALA A 1 103 ? 18.847 0.403 -18.160 1.00 56.28 103 ALA A CA 1
ATOM 791 C C . ALA A 1 103 ? 17.918 1.534 -18.643 1.00 56.28 103 ALA A C 1
ATOM 793 O O . ALA A 1 103 ? 17.374 1.459 -19.744 1.00 56.28 103 ALA A O 1
ATOM 794 N N . GLY A 1 104 ? 17.791 2.597 -17.843 1.00 58.84 104 GLY A N 1
ATOM 795 C CA . GLY A 1 104 ? 16.970 3.778 -18.135 1.00 58.8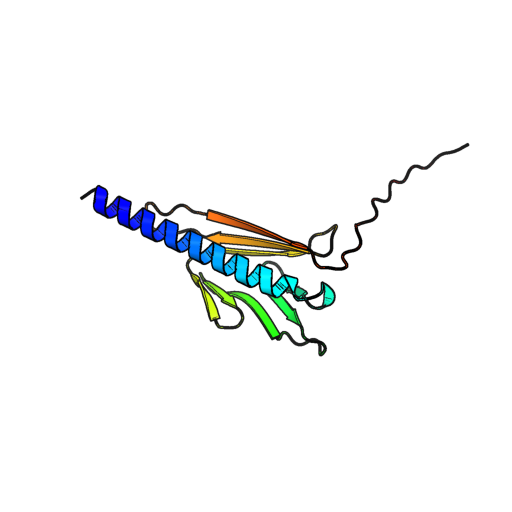4 104 GLY A CA 1
ATOM 796 C C . GLY A 1 104 ? 15.561 3.761 -17.540 1.00 58.84 104 GLY A C 1
ATOM 797 O O . GLY A 1 104 ? 14.786 4.659 -17.861 1.00 58.84 104 GLY A O 1
ATOM 798 N N . VAL A 1 105 ? 15.237 2.775 -16.701 1.00 61.72 105 VAL A N 1
ATOM 799 C CA . VAL A 1 105 ? 14.060 2.800 -15.832 1.00 61.72 105 VAL A CA 1
ATOM 800 C C . VAL A 1 105 ? 14.513 3.208 -14.434 1.00 61.72 105 VAL A C 1
ATOM 802 O O . VAL A 1 105 ? 15.346 2.541 -13.825 1.00 61.72 105 VAL A O 1
ATOM 805 N N . GLU A 1 106 ? 14.025 4.349 -13.954 1.00 65.75 106 GLU A N 1
ATOM 806 C CA . GLU A 1 106 ? 14.410 4.867 -12.640 1.00 65.75 106 GLU A CA 1
ATOM 807 C C . GLU A 1 106 ? 13.718 4.085 -11.524 1.00 65.75 106 GLU A C 1
ATOM 809 O O . GLU A 1 106 ? 12.508 3.855 -11.573 1.00 65.75 106 GLU A O 1
ATOM 814 N N . ALA A 1 107 ? 14.489 3.719 -10.499 1.00 73.94 107 ALA A N 1
ATOM 815 C CA . ALA A 1 107 ? 13.934 3.242 -9.242 1.00 73.94 107 ALA A CA 1
ATOM 816 C C . ALA A 1 107 ? 13.043 4.329 -8.633 1.00 73.94 107 ALA A C 1
ATOM 818 O O . ALA A 1 107 ? 13.421 5.503 -8.592 1.00 73.94 107 ALA A O 1
ATOM 819 N N . LYS A 1 108 ? 11.867 3.938 -8.147 1.00 79.06 108 LYS A N 1
ATOM 820 C CA . LYS A 1 108 ? 10.926 4.860 -7.519 1.00 79.06 108 LYS A CA 1
ATOM 821 C C . LYS A 1 108 ? 10.362 4.272 -6.243 1.00 79.06 108 LYS A C 1
ATOM 823 O O . LYS A 1 108 ? 9.912 3.130 -6.214 1.00 79.06 108 LYS A O 1
ATOM 828 N N . ASN A 1 109 ? 10.327 5.120 -5.226 1.00 83.25 109 ASN A N 1
ATOM 829 C CA . ASN A 1 109 ? 9.723 4.820 -3.942 1.00 83.25 109 ASN A CA 1
ATOM 830 C C . ASN A 1 109 ? 8.472 5.678 -3.807 1.00 83.25 109 ASN A C 1
ATOM 832 O O . ASN A 1 109 ? 8.523 6.897 -3.981 1.00 83.25 109 ASN A O 1
ATOM 836 N N . 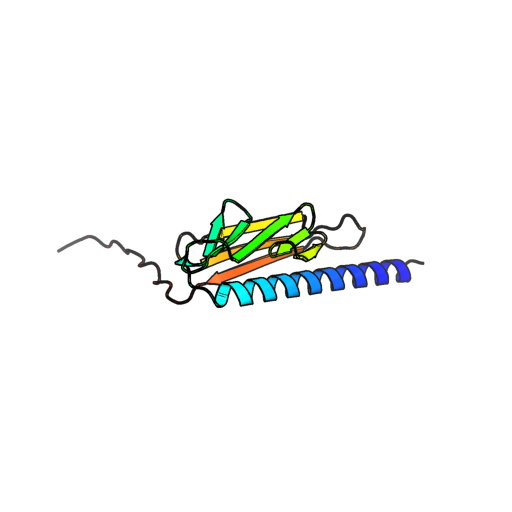TYR A 1 110 ? 7.357 5.031 -3.509 1.00 85.31 110 TYR A N 1
ATOM 837 C CA . TYR A 1 110 ? 6.083 5.677 -3.266 1.00 85.31 110 TYR A CA 1
ATOM 838 C C . TYR A 1 110 ? 5.679 5.409 -1.831 1.00 85.31 110 TYR A C 1
ATOM 840 O O . TYR A 1 110 ? 5.779 4.290 -1.337 1.00 85.31 110 TYR A O 1
ATOM 848 N N . GLN A 1 111 ? 5.214 6.456 -1.168 1.00 90.50 111 GLN A N 1
ATOM 849 C CA . GLN A 1 111 ? 4.762 6.388 0.206 1.00 90.50 111 GLN A CA 1
ATOM 850 C C . GLN A 1 111 ? 3.413 7.084 0.303 1.00 90.50 111 GLN A C 1
ATOM 852 O O . GLN A 1 111 ? 3.206 8.145 -0.289 1.00 90.50 111 GLN A O 1
ATOM 857 N N . THR A 1 112 ? 2.494 6.493 1.055 1.00 86.88 112 THR A N 1
ATOM 858 C CA . THR A 1 112 ? 1.258 7.159 1.448 1.00 86.88 112 THR A CA 1
ATOM 859 C C . THR A 1 112 ? 0.932 6.853 2.894 1.00 86.88 112 THR A C 1
ATOM 861 O O . THR A 1 112 ? 1.316 5.812 3.421 1.00 86.88 112 THR A O 1
ATOM 864 N N . THR A 1 113 ? 0.192 7.764 3.506 1.00 89.56 113 THR A N 1
ATOM 865 C CA . THR A 1 113 ? -0.318 7.605 4.859 1.00 89.56 113 THR A CA 1
ATOM 866 C C . THR A 1 113 ? -1.838 7.592 4.795 1.00 89.56 113 THR A C 1
ATOM 868 O O . THR A 1 113 ? -2.454 8.501 4.225 1.00 89.56 113 THR A O 1
ATOM 871 N N . ILE A 1 114 ? -2.448 6.551 5.352 1.00 86.94 114 ILE A N 1
ATOM 872 C CA . ILE A 1 114 ? -3.897 6.412 5.476 1.00 86.94 114 ILE A CA 1
ATOM 873 C C . ILE A 1 114 ? -4.265 6.654 6.930 1.00 86.94 114 ILE A C 1
ATOM 875 O O . ILE A 1 114 ? -3.824 5.919 7.800 1.00 86.94 114 ILE A O 1
ATOM 879 N N . TYR A 1 115 ? -5.075 7.676 7.180 1.00 86.56 115 TYR A N 1
ATOM 880 C CA . TYR A 1 115 ? -5.657 7.935 8.494 1.00 86.56 115 TYR A CA 1
ATOM 881 C C . TYR A 1 115 ? -7.083 7.392 8.522 1.00 86.56 115 TYR A C 1
ATOM 883 O O . TYR A 1 115 ? -7.853 7.646 7.584 1.00 86.56 115 TYR A O 1
ATOM 891 N N . PHE A 1 116 ? -7.432 6.664 9.579 1.00 85.25 116 PHE A N 1
ATOM 892 C CA . PHE A 1 116 ? -8.774 6.122 9.756 1.00 85.25 116 PHE A CA 1
ATOM 893 C C . PHE A 1 116 ? -9.720 7.169 10.346 1.00 85.25 116 PHE A C 1
ATOM 895 O O . PHE A 1 116 ? -9.322 8.100 11.050 1.00 85.25 116 PHE A O 1
ATOM 902 N N . ARG A 1 117 ? -11.009 7.061 10.011 1.00 70.50 117 ARG A N 1
ATOM 903 C CA . ARG A 1 117 ? -12.034 7.967 10.545 1.00 70.50 117 ARG A CA 1
ATOM 904 C C . ARG A 1 117 ? -12.351 7.561 11.980 1.00 70.50 117 ARG A C 1
ATOM 906 O O . ARG A 1 117 ? -12.644 6.401 12.221 1.00 70.50 117 ARG A O 1
ATOM 913 N N . GLY A 1 118 ? -12.354 8.526 12.895 1.00 61.19 118 GLY A N 1
ATOM 914 C CA . GLY A 1 118 ? -12.582 8.268 14.322 1.00 61.19 118 GLY A CA 1
ATOM 915 C C . GLY A 1 118 ? -11.307 8.249 15.163 1.00 61.19 118 GLY A C 1
ATOM 916 O O . GLY A 1 118 ? -11.432 8.284 16.385 1.00 61.19 118 GLY A O 1
ATOM 917 N N . ALA A 1 119 ? -10.132 8.326 14.519 1.00 54.12 119 ALA A N 1
ATOM 918 C CA . ALA A 1 119 ? -8.841 8.520 15.163 1.00 54.12 119 ALA A CA 1
ATOM 919 C C . ALA A 1 119 ? -8.922 9.673 16.162 1.00 54.12 119 ALA A C 1
ATOM 921 O O . ALA A 1 119 ? -9.038 10.844 15.772 1.00 54.12 119 ALA A O 1
ATOM 922 N N . LYS A 1 120 ? -8.897 9.355 17.458 1.00 50.31 120 LYS A N 1
ATOM 923 C CA . LYS A 1 120 ? -8.747 10.399 18.467 1.00 50.31 120 LYS A CA 1
ATOM 924 C C . LYS A 1 120 ? -7.375 11.038 18.240 1.00 50.31 120 LYS A C 1
ATOM 926 O O . LYS A 1 120 ? -6.396 10.303 18.112 1.00 50.31 120 LYS A O 1
ATOM 931 N N . PRO A 1 121 ? -7.276 12.375 18.153 1.00 50.03 121 PRO A N 1
ATOM 932 C CA . PRO A 1 121 ? -5.971 13.015 18.146 1.00 50.03 121 PRO A CA 1
ATOM 933 C C . PRO A 1 121 ? -5.242 12.579 19.419 1.00 50.03 121 PRO A C 1
ATOM 935 O O . PRO A 1 121 ? -5.838 12.613 20.497 1.00 50.03 121 PRO A O 1
ATOM 938 N N . SER A 1 122 ? -3.992 12.127 19.288 1.00 53.31 122 SER A N 1
ATOM 939 C CA . SER A 1 122 ? -3.149 11.816 20.438 1.00 53.31 122 SER A CA 1
ATOM 940 C C . SER A 1 122 ? -3.119 13.046 21.342 1.00 53.31 122 SER A C 1
ATOM 942 O O . SER A 1 122 ? -2.644 14.108 20.929 1.00 53.31 122 SER A O 1
ATOM 944 N N . GLU A 1 123 ? -3.675 12.938 22.548 1.00 51.38 123 GLU A N 1
ATOM 945 C CA . GLU A 1 123 ? -3.525 13.976 23.561 1.00 51.38 123 GLU A CA 1
ATOM 946 C C . GLU A 1 123 ? -2.031 14.106 23.856 1.00 51.38 123 GLU A C 1
ATOM 948 O O . GLU A 1 123 ? -1.444 13.274 24.550 1.00 51.38 123 GLU A O 1
ATOM 953 N N . ASN A 1 124 ? -1.403 15.154 23.314 1.00 45.72 124 ASN A N 1
ATOM 954 C CA . ASN A 1 124 ? -0.133 15.636 23.829 1.00 45.72 124 ASN A CA 1
ATOM 955 C C . ASN A 1 124 ? -0.364 15.937 25.308 1.00 45.72 124 ASN A C 1
ATOM 957 O O . ASN A 1 124 ? -0.979 16.941 25.664 1.00 45.72 124 ASN A O 1
ATOM 961 N N . THR A 1 125 ? 0.092 15.029 26.165 1.00 50.00 125 THR A N 1
ATOM 962 C CA . THR A 1 125 ? 0.133 15.246 27.605 1.00 50.00 125 THR A CA 1
ATOM 963 C C . THR A 1 125 ? 1.282 16.211 27.856 1.00 50.00 125 THR A C 1
ATOM 965 O O . THR A 1 125 ? 2.399 15.808 28.182 1.00 50.00 125 THR A O 1
ATOM 968 N N . GLU A 1 126 ? 1.030 17.497 27.628 1.00 55.25 126 GLU A N 1
ATOM 969 C CA . GLU A 1 126 ? 1.902 18.561 28.102 1.00 55.25 126 GLU A CA 1
ATOM 970 C C . GLU A 1 126 ? 1.788 18.558 29.627 1.00 55.25 126 GLU A C 1
ATOM 972 O O . GLU A 1 126 ? 0.843 19.059 30.235 1.00 55.25 126 GLU A O 1
ATOM 977 N N . SER A 1 127 ? 2.721 17.833 30.236 1.00 56.59 127 SER A N 1
ATOM 978 C CA . SER A 1 127 ? 2.948 17.846 31.668 1.00 56.59 127 SER A CA 1
ATOM 979 C C . SER A 1 127 ? 3.630 19.171 31.992 1.00 56.59 127 SER A C 1
ATOM 981 O O . SER A 1 127 ? 4.845 19.273 31.857 1.00 56.59 127 SER A O 1
ATOM 983 N N . GLU A 1 128 ? 2.870 20.180 32.413 1.00 51.69 128 GLU A N 1
ATOM 984 C CA . GLU A 1 128 ? 3.429 21.291 33.185 1.00 51.69 128 GLU A CA 1
ATOM 985 C C . GLU A 1 128 ? 2.910 21.225 34.623 1.00 51.69 128 GLU A C 1
ATOM 987 O O . GLU A 1 128 ? 1.790 21.600 34.968 1.00 51.69 128 GLU A O 1
ATOM 992 N N . ASP A 1 129 ? 3.784 20.634 35.432 1.00 56.66 129 ASP A N 1
ATOM 993 C CA . ASP A 1 129 ? 3.845 20.642 36.884 1.00 56.66 129 ASP A CA 1
ATOM 994 C C . ASP A 1 129 ? 4.296 22.026 37.412 1.00 56.66 129 ASP A C 1
ATOM 996 O O . ASP A 1 129 ? 5.110 22.700 36.780 1.00 56.66 129 ASP A O 1
ATOM 1000 N N . GLY A 1 130 ? 3.816 22.398 38.608 1.00 44.16 130 GLY A N 1
ATOM 1001 C CA . GLY A 1 130 ? 4.301 23.513 39.446 1.00 44.16 130 GLY A CA 1
ATOM 1002 C C . GLY A 1 130 ? 3.443 24.787 39.392 1.00 44.16 130 GLY A C 1
ATOM 1003 O O . GLY A 1 130 ? 3.524 25.557 38.447 1.00 44.16 130 GLY A O 1
ATOM 1004 N N . GLY A 1 131 ? 2.553 25.064 40.355 1.00 51.12 131 GLY A N 1
ATOM 1005 C CA . GLY A 1 131 ? 2.893 25.494 41.727 1.00 51.12 131 GLY A CA 1
ATOM 1006 C C . GLY A 1 131 ? 3.129 27.017 41.724 1.00 51.12 131 GLY A C 1
ATOM 1007 O O . GLY A 1 131 ? 4.056 27.482 41.078 1.00 51.12 131 GLY A O 1
ATOM 1008 N N . GLY A 1 132 ? 2.264 27.867 42.281 1.00 41.41 132 GLY A N 1
ATOM 1009 C CA . GLY A 1 132 ? 1.895 27.911 43.697 1.00 41.41 132 GLY A CA 1
ATOM 1010 C C . GLY A 1 132 ? 2.747 28.966 44.391 1.00 41.41 132 GLY A C 1
ATOM 1011 O O . GLY A 1 132 ? 3.926 28.654 44.648 1.00 41.41 132 GLY A O 1
#

Foldseek 3Di:
DVVVLLVVLVVVLVVQVVLVVQVCVVVLVVVQVDALVQWDFDPFFKIFGADPVRDGPWIWGDDPQFTDIPNHTSDGQWPDWTWDQDPQKSKIKIKTWGDDPDPNRDTDIDIDIHHYPPIDGRPPPPDDDDDD

pLDDT: mean 80.77, std 14.79, range [41.41, 96.31]

Secondary structure (DSSP, 8-state):
-HHHHHHHHHHHHHHHHHHHHHHHHHHHHHHTTS-GGGEEE-SSSEEEEE-TTS-EEEEEEEETTEEEETTEEEEE-EEEEEEEE-TTSSEEEEEEEE---STTPPPEEEEEEEEPTT--------------